Protein AF-A5IZ83-F1 (afdb_monomer_lite)

Radius of gyration: 14.19 Å; chains: 1; bounding box: 31×22×45 Å

Structure (mmCIF, N/CA/C/O backbone):
data_AF-A5IZ83-F1
#
_entry.id   AF-A5IZ83-F1
#
loop_
_atom_site.group_PDB
_atom_site.id
_atom_site.type_symbol
_atom_site.label_atom_id
_atom_site.label_alt_id
_atom_site.label_comp_id
_atom_site.label_asym_id
_atom_site.label_entity_id
_atom_site.label_seq_id
_atom_site.pdbx_PDB_ins_code
_atom_site.Cartn_x
_atom_site.Cartn_y
_atom_site.Cartn_z
_atom_site.occupancy
_atom_site.B_iso_or_equiv
_atom_site.auth_seq_id
_atom_site.auth_comp_id
_atom_site.auth_asym_id
_atom_site.auth_atom_id
_atom_site.pdbx_PDB_model_num
ATOM 1 N N . MET A 1 1 ? 4.228 -10.804 4.586 1.00 47.16 1 MET A N 1
ATOM 2 C CA . MET A 1 1 ? 5.479 -10.097 4.242 1.00 47.16 1 MET A CA 1
ATOM 3 C C . MET A 1 1 ? 5.074 -8.665 3.937 1.00 47.16 1 MET A C 1
ATOM 5 O O . MET A 1 1 ? 4.251 -8.470 3.060 1.00 47.16 1 MET A O 1
ATOM 9 N N . SER A 1 2 ? 5.436 -7.712 4.796 1.00 69.81 2 SER A N 1
ATOM 10 C CA . SER A 1 2 ? 4.737 -6.423 4.906 1.00 69.81 2 SER A CA 1
ATOM 11 C C . SER A 1 2 ? 5.457 -5.291 4.174 1.00 69.81 2 SER A C 1
ATOM 13 O O . SER A 1 2 ? 6.666 -5.358 3.955 1.00 69.81 2 SER A O 1
ATOM 15 N N . PHE A 1 3 ? 4.720 -4.213 3.882 1.00 81.25 3 PHE A N 1
ATOM 16 C CA . PHE A 1 3 ? 5.239 -2.914 3.422 1.00 81.25 3 PHE A CA 1
ATOM 17 C C . PHE A 1 3 ? 6.515 -2.466 4.167 1.00 81.25 3 PHE A C 1
ATOM 19 O O . PHE A 1 3 ? 7.381 -1.822 3.582 1.00 81.25 3 PHE A O 1
ATOM 26 N N . ASN A 1 4 ? 6.691 -2.873 5.430 1.00 85.19 4 ASN A N 1
ATOM 27 C CA . ASN A 1 4 ? 7.875 -2.575 6.240 1.00 85.19 4 ASN A CA 1
ATOM 28 C C . ASN A 1 4 ? 9.197 -3.094 5.651 1.00 85.19 4 ASN A C 1
ATOM 30 O O . ASN A 1 4 ? 10.235 -2.494 5.924 1.00 85.19 4 ASN A O 1
ATOM 34 N N . LYS A 1 5 ? 9.185 -4.153 4.825 1.00 87.44 5 LYS A N 1
ATOM 35 C CA . LYS A 1 5 ? 10.392 -4.684 4.160 1.00 87.44 5 LYS A CA 1
ATOM 36 C C . LYS A 1 5 ? 11.106 -3.621 3.317 1.00 87.44 5 LYS A C 1
ATOM 38 O O . LYS A 1 5 ? 12.328 -3.658 3.201 1.00 87.44 5 LYS A O 1
ATOM 43 N N . TYR A 1 6 ? 10.363 -2.668 2.758 1.00 88.56 6 TYR A N 1
ATOM 44 C CA . TYR A 1 6 ? 10.902 -1.654 1.852 1.00 88.56 6 TYR A CA 1
ATOM 45 C C . TYR A 1 6 ? 11.187 -0.309 2.537 1.00 88.56 6 TYR A C 1
ATOM 47 O O . TYR A 1 6 ? 11.554 0.660 1.878 1.00 88.56 6 TYR A O 1
ATOM 55 N N . GLY A 1 7 ? 11.056 -0.225 3.864 1.00 87.25 7 GLY A N 1
ATOM 56 C CA . GLY A 1 7 ? 11.223 1.037 4.584 1.00 87.25 7 GLY A CA 1
ATOM 57 C C . GLY A 1 7 ? 10.148 2.054 4.192 1.00 87.25 7 GLY A C 1
ATOM 58 O O . GLY A 1 7 ? 8.980 1.699 4.083 1.00 87.25 7 GLY A O 1
ATOM 59 N N . ASN A 1 8 ? 10.530 3.320 4.004 1.00 88.44 8 ASN A N 1
ATOM 60 C CA . ASN A 1 8 ? 9.588 4.418 3.735 1.00 88.44 8 ASN A CA 1
ATOM 61 C C . ASN A 1 8 ? 9.368 4.707 2.242 1.00 88.44 8 ASN A C 1
ATOM 63 O O . ASN A 1 8 ? 8.511 5.519 1.907 1.00 88.44 8 ASN A O 1
ATOM 67 N N . ASP A 1 9 ? 10.142 4.097 1.343 1.00 88.69 9 ASP A N 1
ATOM 68 C CA . ASP A 1 9 ? 10.058 4.345 -0.098 1.00 88.69 9 ASP A CA 1
ATOM 69 C C . ASP A 1 9 ? 10.565 3.135 -0.889 1.00 88.69 9 ASP A C 1
ATOM 71 O O . ASP A 1 9 ? 11.545 2.496 -0.507 1.00 88.69 9 ASP A O 1
ATOM 75 N N . ILE A 1 10 ? 9.945 2.875 -2.038 1.00 91.19 10 ILE A N 1
ATOM 76 C CA . ILE A 1 10 ? 10.336 1.822 -2.977 1.00 91.19 10 ILE A CA 1
ATOM 77 C C . ILE A 1 10 ? 11.124 2.335 -4.183 1.00 91.19 10 ILE A C 1
ATOM 79 O O . ILE A 1 10 ? 11.502 1.525 -5.018 1.00 91.19 10 ILE A O 1
ATOM 83 N N . LYS A 1 11 ? 11.407 3.640 -4.304 1.00 90.50 11 LYS A N 1
ATOM 84 C CA . LYS A 1 11 ? 12.025 4.240 -5.506 1.00 90.50 11 LYS A CA 1
ATOM 85 C C . LYS A 1 11 ? 13.243 3.472 -6.050 1.00 90.50 11 LYS A C 1
ATOM 87 O O . LYS A 1 11 ? 13.303 3.219 -7.247 1.00 90.50 11 LYS A O 1
ATOM 92 N N . LYS A 1 12 ? 14.161 3.042 -5.175 1.00 88.12 12 LYS A N 1
ATOM 93 C CA . LYS A 1 12 ? 15.358 2.251 -5.543 1.00 88.12 12 LYS A CA 1
ATOM 94 C C . LYS A 1 12 ? 15.039 0.870 -6.135 1.00 88.12 12 LYS A C 1
ATOM 96 O O . LYS A 1 12 ? 15.839 0.288 -6.849 1.00 88.12 12 LYS A O 1
ATOM 101 N N . HIS A 1 13 ? 13.869 0.329 -5.813 1.00 88.75 13 HIS A N 1
ATOM 102 C CA . HIS A 1 13 ? 13.378 -0.960 -6.293 1.00 88.75 13 HIS A CA 1
ATOM 103 C C . HIS A 1 13 ? 12.535 -0.828 -7.571 1.00 88.75 13 HIS A C 1
ATOM 105 O O . HIS A 1 13 ? 12.029 -1.822 -8.074 1.00 88.75 13 HIS A O 1
ATOM 111 N N . LEU A 1 14 ? 12.364 0.393 -8.090 1.00 90.06 14 LEU A N 1
ATOM 112 C CA . LEU A 1 14 ? 11.676 0.666 -9.354 1.00 90.06 14 LEU A CA 1
ATOM 113 C C . LEU A 1 14 ? 12.666 0.878 -10.512 1.00 90.06 14 LEU A C 1
ATOM 115 O O . LEU A 1 14 ? 12.287 1.309 -11.602 1.00 90.06 14 LEU A O 1
ATOM 119 N N . GLU A 1 15 ? 13.955 0.623 -10.288 1.00 85.50 15 GLU A N 1
ATOM 120 C CA . GLU A 1 15 ? 15.011 0.868 -11.273 1.00 85.50 15 GLU A CA 1
ATOM 121 C C . GLU A 1 15 ? 15.025 -0.197 -12.377 1.00 85.50 15 GLU A C 1
ATOM 123 O O . GLU A 1 15 ? 15.233 0.156 -13.539 1.00 85.50 15 GLU A O 1
ATOM 128 N N . SER A 1 16 ? 14.702 -1.457 -12.058 1.00 85.81 16 SER A N 1
ATOM 129 C CA . SER A 1 16 ? 14.703 -2.576 -13.010 1.00 85.81 16 SER A CA 1
ATOM 130 C C . SER A 1 16 ? 13.394 -3.367 -12.998 1.00 85.81 16 SER A C 1
ATOM 132 O O . SER A 1 16 ? 12.744 -3.501 -11.965 1.00 85.81 16 SER A O 1
ATOM 134 N N . ALA A 1 17 ? 13.027 -3.953 -14.142 1.00 82.75 17 ALA A N 1
ATOM 135 C CA . ALA A 1 17 ? 11.847 -4.816 -14.243 1.00 82.75 17 ALA A CA 1
ATOM 136 C C . ALA A 1 17 ? 11.920 -6.021 -13.285 1.00 82.75 17 ALA A C 1
ATOM 138 O O . ALA A 1 17 ? 10.913 -6.405 -12.701 1.00 82.75 17 ALA A O 1
ATOM 139 N N . GLU A 1 18 ? 13.118 -6.574 -13.068 1.00 86.94 18 GLU A N 1
ATOM 140 C CA . GLU A 1 18 ? 13.351 -7.664 -12.114 1.00 86.94 18 GLU A CA 1
ATOM 141 C C . GLU A 1 18 ? 13.002 -7.253 -10.677 1.00 86.94 18 GLU A C 1
ATOM 143 O O . GLU A 1 18 ? 12.247 -7.948 -10.000 1.00 86.94 18 GLU A O 1
ATOM 148 N N . THR A 1 19 ? 13.484 -6.093 -10.220 1.00 89.56 19 THR A N 1
ATOM 149 C CA . THR A 1 19 ? 13.195 -5.612 -8.858 1.00 89.56 19 THR A CA 1
ATOM 150 C C . THR A 1 19 ? 11.722 -5.245 -8.677 1.00 89.56 19 THR A C 1
ATOM 152 O O . THR A 1 19 ? 11.155 -5.516 -7.618 1.00 89.56 19 THR A O 1
ATOM 155 N N . ILE A 1 20 ? 11.065 -4.736 -9.723 1.00 88.88 20 ILE A N 1
ATOM 156 C CA . ILE A 1 20 ? 9.620 -4.473 -9.725 1.00 88.88 20 ILE A CA 1
ATOM 157 C C . ILE A 1 20 ? 8.821 -5.784 -9.643 1.00 88.88 20 ILE A C 1
ATOM 159 O O . ILE A 1 20 ? 7.899 -5.892 -8.833 1.00 88.88 20 ILE A O 1
ATOM 163 N N . LEU A 1 21 ? 9.190 -6.804 -10.425 1.00 88.00 21 LEU A N 1
ATOM 164 C CA . LEU A 1 21 ? 8.579 -8.138 -10.366 1.00 88.00 21 LEU A CA 1
ATOM 165 C C . LEU A 1 21 ? 8.722 -8.763 -8.976 1.00 88.00 21 LEU A C 1
ATOM 167 O O . LEU A 1 21 ? 7.766 -9.345 -8.465 1.00 88.00 21 LEU A O 1
ATOM 171 N N . MET A 1 22 ? 9.883 -8.603 -8.336 1.00 89.00 22 MET A N 1
ATOM 172 C CA . MET A 1 22 ? 10.086 -9.055 -6.959 1.00 89.00 22 MET A CA 1
ATOM 173 C C . MET A 1 22 ? 9.118 -8.373 -5.987 1.00 89.00 22 MET A C 1
ATOM 175 O O . MET A 1 22 ? 8.513 -9.066 -5.172 1.00 89.00 22 MET A O 1
ATOM 179 N N . ILE A 1 23 ? 8.923 -7.051 -6.083 1.00 90.62 23 ILE A N 1
ATOM 180 C CA . ILE A 1 23 ? 7.954 -6.340 -5.232 1.00 90.62 23 ILE A CA 1
ATOM 181 C C . ILE A 1 23 ? 6.532 -6.852 -5.472 1.00 90.62 23 ILE A C 1
ATOM 183 O O . ILE A 1 23 ? 5.812 -7.110 -4.509 1.00 90.62 23 ILE A O 1
ATOM 187 N N . ASN A 1 24 ? 6.125 -7.019 -6.733 1.00 87.75 24 ASN A N 1
ATOM 188 C CA . ASN A 1 24 ? 4.795 -7.540 -7.055 1.00 87.75 24 ASN A CA 1
ATOM 189 C C . ASN A 1 24 ? 4.568 -8.923 -6.448 1.00 87.75 24 ASN A C 1
ATOM 191 O O . ASN A 1 24 ? 3.560 -9.135 -5.782 1.00 87.75 24 ASN A O 1
ATOM 195 N N . ASN A 1 25 ? 5.521 -9.839 -6.611 1.00 89.31 25 ASN A N 1
ATOM 196 C CA . ASN A 1 25 ? 5.417 -11.186 -6.053 1.00 89.31 25 ASN A CA 1
ATOM 197 C C . ASN A 1 25 ? 5.399 -11.180 -4.518 1.00 89.31 25 ASN A C 1
ATOM 199 O O . ASN A 1 25 ? 4.635 -11.921 -3.904 1.00 89.31 25 ASN A O 1
ATOM 203 N N . ASP A 1 26 ? 6.216 -10.330 -3.893 1.00 91.06 26 ASP A N 1
ATOM 204 C CA . ASP A 1 26 ? 6.269 -10.189 -2.437 1.00 91.06 26 ASP A CA 1
ATOM 205 C C . ASP A 1 26 ? 4.948 -9.646 -1.857 1.00 91.06 26 ASP A C 1
ATOM 207 O O . ASP A 1 26 ? 4.549 -10.032 -0.752 1.00 91.06 26 ASP A O 1
ATOM 211 N N . LEU A 1 27 ? 4.280 -8.734 -2.573 1.00 89.88 27 LEU A N 1
ATOM 212 C CA . LEU A 1 27 ? 3.077 -8.044 -2.106 1.00 89.88 27 LEU A CA 1
ATOM 213 C C . LEU A 1 27 ? 1.761 -8.663 -2.609 1.00 89.88 27 LEU A C 1
ATOM 215 O O . LEU A 1 27 ? 0.708 -8.325 -2.061 1.00 89.88 27 LEU A O 1
ATOM 219 N N . ASP A 1 28 ? 1.792 -9.576 -3.583 1.00 90.06 28 ASP A N 1
ATOM 220 C CA . ASP A 1 28 ? 0.617 -10.278 -4.126 1.00 90.06 28 ASP A CA 1
ATOM 221 C C . ASP A 1 28 ? -0.209 -11.018 -3.050 1.00 90.06 28 ASP A C 1
ATOM 223 O O . ASP A 1 28 ? -1.434 -10.855 -3.024 1.00 90.06 28 ASP A O 1
ATOM 227 N N . PRO A 1 29 ? 0.391 -11.742 -2.081 1.00 90.62 29 PRO A N 1
ATOM 228 C CA . PRO A 1 29 ? -0.381 -12.340 -0.994 1.00 90.62 29 PRO A CA 1
ATOM 229 C C . PRO A 1 29 ? -1.148 -11.298 -0.170 1.00 90.62 29 PRO A C 1
ATOM 231 O O . PRO A 1 29 ? -2.300 -11.522 0.199 1.00 90.62 29 PRO A O 1
ATOM 234 N N . SER A 1 30 ? -0.537 -10.138 0.092 1.00 88.81 30 SER A N 1
ATOM 235 C CA . SER A 1 30 ? -1.193 -9.040 0.809 1.00 88.81 30 SER A CA 1
ATOM 236 C C . SER A 1 30 ? -2.324 -8.417 -0.007 1.00 88.81 30 SER A C 1
ATOM 238 O O . SER A 1 30 ? -3.383 -8.155 0.559 1.00 88.81 30 SER A O 1
ATOM 240 N N . TYR A 1 31 ? -2.155 -8.257 -1.322 1.00 90.44 31 TYR A N 1
ATOM 241 C CA . TYR A 1 31 ? -3.224 -7.804 -2.216 1.00 90.44 31 TYR A CA 1
ATOM 242 C C . TYR A 1 31 ? -4.430 -8.743 -2.164 1.00 90.44 31 TYR A C 1
ATOM 244 O O . TYR A 1 31 ? -5.560 -8.298 -1.959 1.00 90.44 31 TYR A O 1
ATOM 252 N N . LYS A 1 32 ? -4.188 -10.053 -2.296 1.00 91.31 32 LYS A N 1
ATOM 253 C CA . LYS A 1 32 ? -5.237 -11.081 -2.261 1.00 91.31 32 LYS A CA 1
ATOM 254 C C . LYS A 1 32 ? -6.005 -11.061 -0.947 1.00 91.31 32 LYS A C 1
ATOM 256 O O . LYS A 1 32 ? -7.234 -11.092 -0.973 1.00 91.31 32 LYS A O 1
ATOM 261 N N . ILE A 1 33 ? -5.295 -10.953 0.178 1.00 91.25 33 ILE A N 1
ATOM 262 C CA . ILE A 1 33 ? -5.915 -10.829 1.501 1.00 91.25 33 ILE A CA 1
ATOM 263 C C . ILE A 1 33 ? -6.788 -9.580 1.556 1.00 91.25 33 ILE A C 1
ATOM 265 O O . ILE A 1 33 ? -7.959 -9.690 1.893 1.00 91.25 33 ILE A O 1
ATOM 269 N N . VAL A 1 34 ? -6.269 -8.406 1.184 1.00 90.75 34 VAL A N 1
ATOM 270 C CA . VAL A 1 34 ? -7.054 -7.165 1.268 1.00 90.75 34 VAL A CA 1
ATOM 271 C C . VAL A 1 34 ? -8.280 -7.204 0.362 1.00 90.75 34 VAL A C 1
ATOM 273 O O . VAL A 1 34 ? -9.353 -6.764 0.765 1.00 90.75 34 VAL A O 1
ATOM 276 N N . LYS A 1 35 ? -8.151 -7.771 -0.838 1.00 91.50 35 LYS A N 1
ATOM 277 C CA . LYS A 1 35 ? -9.266 -7.924 -1.774 1.00 91.50 35 LYS A CA 1
ATOM 278 C C . LYS A 1 35 ? -10.359 -8.846 -1.229 1.00 91.50 35 LYS A C 1
ATOM 280 O O . LYS A 1 35 ? -11.535 -8.526 -1.367 1.00 91.50 35 LYS A O 1
ATOM 285 N N . TYR A 1 36 ? -9.985 -9.976 -0.632 1.00 94.31 36 TYR A N 1
ATOM 286 C CA . TYR A 1 36 ? -10.938 -10.959 -0.110 1.00 94.31 36 TYR A CA 1
ATOM 287 C C . TYR A 1 36 ? -11.558 -10.521 1.226 1.00 94.31 36 TYR A C 1
ATOM 289 O O . TYR A 1 36 ? -12.761 -10.644 1.435 1.00 94.31 36 TYR A O 1
ATOM 297 N N . GLU A 1 37 ? -10.750 -9.931 2.103 1.00 94.06 37 GLU A N 1
ATOM 298 C CA . GLU A 1 37 ? -11.127 -9.513 3.455 1.00 94.06 37 GLU A CA 1
ATOM 299 C C . GLU A 1 37 ? -11.569 -8.043 3.523 1.00 94.06 37 GLU A C 1
ATOM 301 O O . GLU A 1 37 ? -11.662 -7.475 4.611 1.00 94.06 37 GLU A O 1
ATOM 306 N N . PHE A 1 38 ? -11.850 -7.398 2.384 1.00 91.62 38 PHE A N 1
ATOM 307 C CA . PHE A 1 38 ? -12.130 -5.958 2.309 1.00 91.62 38 PHE A CA 1
ATOM 308 C C . PHE A 1 38 ? -13.194 -5.503 3.319 1.00 91.62 38 PHE A C 1
ATOM 310 O O . PHE A 1 38 ? -12.980 -4.542 4.059 1.00 91.62 38 PHE A O 1
ATOM 317 N N . ASN A 1 39 ? -14.316 -6.223 3.404 1.00 93.44 39 ASN A N 1
ATOM 318 C CA . ASN A 1 39 ? -15.397 -5.885 4.333 1.00 93.44 39 ASN A CA 1
ATOM 319 C C . ASN A 1 39 ? -14.975 -6.045 5.801 1.00 93.44 39 ASN A C 1
ATOM 321 O O . ASN A 1 39 ? -15.346 -5.224 6.639 1.00 93.44 39 ASN A O 1
ATOM 325 N N . ASN A 1 40 ? -14.162 -7.058 6.107 1.00 94.75 40 ASN A N 1
ATOM 326 C CA . ASN A 1 40 ? -13.652 -7.297 7.455 1.00 94.75 40 ASN A CA 1
ATOM 327 C C . ASN A 1 40 ? -12.633 -6.224 7.858 1.00 94.75 40 ASN A C 1
ATOM 329 O O . ASN A 1 40 ? -12.712 -5.691 8.963 1.00 94.75 40 ASN A O 1
ATOM 333 N N . ILE A 1 41 ? -11.741 -5.829 6.945 1.00 92.25 41 ILE A N 1
ATOM 334 C CA . ILE A 1 41 ? -10.802 -4.715 7.143 1.00 92.25 41 ILE A CA 1
ATOM 335 C C . ILE A 1 41 ? -11.570 -3.409 7.356 1.00 92.25 41 ILE A C 1
ATOM 337 O O . ILE A 1 41 ? -11.281 -2.680 8.304 1.00 92.25 41 ILE A O 1
ATOM 341 N N . LYS A 1 42 ? -12.581 -3.127 6.527 1.00 94.25 42 LYS A N 1
ATOM 342 C CA . LYS A 1 42 ? -13.433 -1.940 6.673 1.00 94.25 42 LYS A CA 1
ATOM 343 C C . LYS A 1 42 ? -14.128 -1.922 8.031 1.00 94.25 42 LYS A C 1
ATOM 345 O O . LYS A 1 42 ? -14.029 -0.927 8.742 1.00 94.25 42 LYS A O 1
ATOM 350 N N . SER A 1 43 ? -14.749 -3.031 8.431 1.00 94.88 43 SER A N 1
ATOM 351 C CA . SER A 1 43 ? -15.393 -3.160 9.742 1.00 94.88 43 SER A CA 1
ATOM 352 C C . SER A 1 43 ? -14.406 -2.958 10.895 1.00 94.88 43 SER A C 1
ATOM 354 O O . SER A 1 43 ? -14.711 -2.239 11.847 1.00 94.88 43 SER A O 1
ATOM 356 N N . LEU A 1 44 ? -13.208 -3.545 10.812 1.00 93.31 44 LEU A N 1
ATOM 357 C CA . LEU A 1 44 ? -12.161 -3.387 11.820 1.00 93.31 44 LEU A CA 1
ATOM 358 C C . LEU A 1 44 ? -11.739 -1.917 11.956 1.00 93.31 44 LEU A C 1
ATOM 360 O O . LEU A 1 44 ? -11.732 -1.370 13.060 1.00 93.31 44 LEU A O 1
ATOM 364 N N . LEU A 1 45 ? -11.436 -1.249 10.843 1.00 94.25 45 LEU A N 1
ATOM 365 C CA . LEU A 1 45 ? 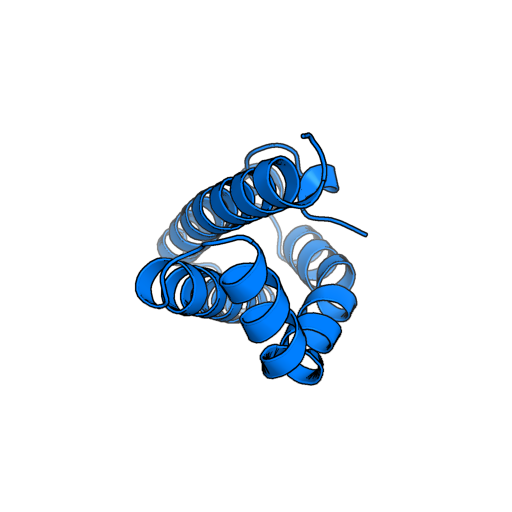-11.013 0.152 10.852 1.00 94.25 45 LEU A CA 1
ATOM 366 C C . LEU A 1 45 ? -12.131 1.083 11.341 1.00 94.25 45 LEU A C 1
ATOM 368 O O . LEU A 1 45 ? -11.878 1.969 12.155 1.00 94.25 45 LEU A O 1
ATOM 372 N N . SER A 1 46 ? -13.382 0.841 10.951 1.00 95.50 46 SER A N 1
ATOM 373 C CA . SER A 1 46 ? -14.520 1.588 11.496 1.00 95.50 46 SER A CA 1
ATOM 374 C C . SER A 1 46 ? -14.670 1.381 13.005 1.00 95.50 46 SER A C 1
ATOM 376 O O . SER A 1 46 ? -14.866 2.348 13.737 1.00 95.50 46 SER A O 1
ATOM 378 N N . SER A 1 47 ? -14.503 0.151 13.503 1.00 95.12 47 SER A N 1
ATOM 379 C CA . SER A 1 47 ? -14.603 -0.148 14.942 1.00 95.12 47 SER A CA 1
ATOM 380 C C . SER A 1 47 ? -13.491 0.492 15.783 1.00 95.12 47 SER A C 1
ATOM 382 O O . SER A 1 47 ? -13.677 0.758 16.968 1.00 95.12 47 SER A O 1
ATOM 384 N N . THR A 1 48 ? -12.348 0.798 15.161 1.00 93.81 48 THR A N 1
ATOM 385 C CA . THR A 1 48 ? -11.242 1.551 15.780 1.00 93.81 48 THR A CA 1
ATOM 386 C C . THR A 1 48 ? -11.409 3.070 15.634 1.00 93.81 48 THR A C 1
ATOM 388 O O . THR A 1 48 ? -10.538 3.840 16.041 1.00 93.81 48 THR A O 1
ATOM 391 N N . GLY A 1 49 ? -12.545 3.525 15.097 1.00 94.25 49 GLY A N 1
ATOM 392 C CA . GLY A 1 49 ? -12.926 4.932 15.009 1.00 94.25 49 GLY A CA 1
ATOM 393 C C . GLY A 1 49 ? -12.305 5.674 13.830 1.00 94.25 49 GLY A C 1
ATOM 394 O O . GLY A 1 49 ? -12.068 6.876 13.944 1.00 94.25 49 GLY A O 1
ATOM 395 N N . PHE A 1 50 ? -11.947 4.989 12.740 1.00 96.62 50 PHE A N 1
ATOM 396 C CA . PHE A 1 50 ? -11.643 5.662 11.475 1.00 96.62 50 PHE A CA 1
ATOM 397 C C . PHE A 1 50 ? -12.926 6.013 10.721 1.00 96.62 50 PHE A C 1
ATOM 399 O O . PHE A 1 50 ? -13.856 5.209 10.634 1.00 96.62 50 PHE A O 1
ATOM 406 N N . GLU A 1 51 ? -12.949 7.216 10.155 1.00 96.31 51 GLU A N 1
ATOM 407 C CA . GLU A 1 51 ? -14.016 7.673 9.271 1.00 96.31 51 GLU A CA 1
ATOM 408 C C . GLU A 1 51 ? -14.017 6.896 7.944 1.00 96.31 51 GLU A C 1
ATOM 410 O O . GLU A 1 51 ? -12.991 6.377 7.493 1.00 96.31 51 GLU A O 1
ATOM 415 N N . SER A 1 52 ? -15.180 6.825 7.290 1.00 94.50 52 SER A N 1
ATOM 416 C CA . SER A 1 52 ? -15.335 6.113 6.014 1.00 94.50 52 SER A CA 1
ATOM 417 C C . SER A 1 52 ? -14.422 6.665 4.918 1.00 94.50 52 SER A C 1
ATOM 419 O O . SER A 1 52 ? -13.833 5.884 4.179 1.00 94.50 52 SER A O 1
ATOM 421 N N . ASN A 1 53 ? -14.239 7.988 4.860 1.00 96.38 53 ASN A N 1
ATOM 422 C CA . ASN A 1 53 ? -13.354 8.666 3.907 1.00 96.38 53 ASN A CA 1
ATOM 423 C C . ASN A 1 53 ? -11.895 8.169 3.996 1.00 96.38 53 ASN A C 1
ATOM 425 O O . ASN A 1 53 ? -11.263 7.934 2.967 1.00 96.38 53 ASN A O 1
ATOM 429 N N . PHE A 1 54 ? -11.369 7.956 5.204 1.00 96.38 54 PHE A N 1
ATOM 430 C CA . PHE A 1 54 ? -10.026 7.447 5.446 1.00 96.38 54 PHE A CA 1
ATOM 431 C C . PHE A 1 54 ? -9.912 6.014 4.942 1.00 96.38 54 PHE A C 1
ATOM 433 O O . PHE A 1 54 ? -8.964 5.683 4.233 1.00 96.38 54 PHE A O 1
ATOM 440 N N . ILE A 1 55 ? -10.891 5.175 5.287 1.00 95.62 55 ILE A N 1
ATOM 4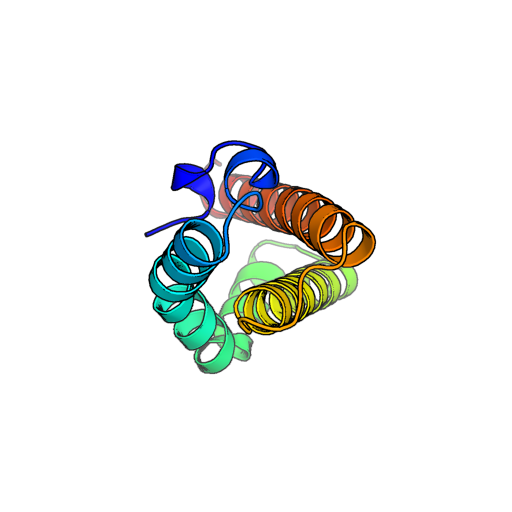41 C CA . ILE A 1 55 ? -10.895 3.754 4.930 1.00 95.62 55 ILE A CA 1
ATOM 442 C C . ILE A 1 55 ? -10.986 3.592 3.414 1.00 95.62 55 ILE A C 1
ATOM 444 O O . ILE A 1 55 ? -10.168 2.893 2.817 1.00 95.62 55 ILE A O 1
ATOM 448 N N . ASP A 1 56 ? -11.942 4.274 2.787 1.00 95.06 56 ASP A N 1
ATOM 449 C CA . ASP A 1 56 ? -12.148 4.209 1.345 1.00 95.06 56 ASP A CA 1
ATOM 450 C C . ASP A 1 56 ? -10.912 4.761 0.605 1.00 95.06 56 ASP A C 1
ATOM 452 O O . ASP A 1 56 ? -10.456 4.164 -0.370 1.00 95.06 56 ASP A O 1
ATOM 456 N N . SER A 1 57 ? -10.282 5.823 1.123 1.00 96.50 57 SER A N 1
ATOM 457 C CA . SER A 1 57 ? -9.039 6.365 0.562 1.00 96.50 57 SER A CA 1
ATOM 458 C C . SER A 1 57 ? -7.821 5.457 0.780 1.00 96.50 57 SER A C 1
ATOM 460 O O . SER A 1 57 ? -6.943 5.413 -0.075 1.00 96.50 57 SER A O 1
ATOM 462 N N . LEU A 1 58 ? -7.707 4.738 1.900 1.00 95.31 58 LEU A N 1
ATOM 463 C CA . LEU A 1 58 ? -6.647 3.740 2.101 1.00 95.31 58 LEU A CA 1
ATOM 464 C C . LEU A 1 58 ? -6.767 2.616 1.074 1.00 95.31 58 LEU A C 1
ATOM 466 O O . LEU A 1 58 ? -5.779 2.249 0.443 1.00 95.31 58 LEU A O 1
ATOM 470 N N . ILE A 1 59 ? -7.973 2.083 0.898 1.00 93.94 59 ILE A N 1
ATOM 471 C CA . ILE A 1 59 ? -8.194 0.960 -0.010 1.00 93.94 59 ILE A CA 1
ATOM 472 C C . ILE A 1 59 ? -8.021 1.390 -1.468 1.00 93.94 59 ILE A C 1
ATOM 474 O O . ILE A 1 59 ? -7.379 0.673 -2.234 1.00 93.94 59 ILE A O 1
ATOM 478 N N . SER A 1 60 ? -8.518 2.573 -1.835 1.00 95.38 60 SER A N 1
ATOM 479 C CA . SER A 1 60 ? -8.314 3.141 -3.169 1.00 95.38 60 SER A CA 1
ATOM 480 C C . SER A 1 60 ? -6.828 3.312 -3.488 1.00 95.38 60 SER A C 1
ATOM 482 O O . SER A 1 60 ? -6.368 2.795 -4.503 1.00 95.38 60 SER A O 1
ATOM 484 N N . ASP A 1 61 ? -6.062 3.970 -2.609 1.00 96.44 61 ASP A N 1
ATOM 485 C CA . ASP A 1 61 ? -4.624 4.184 -2.821 1.00 96.44 61 ASP A CA 1
ATOM 486 C C . ASP A 1 61 ? -3.860 2.854 -2.904 1.00 96.44 61 ASP A C 1
ATOM 488 O O . ASP A 1 61 ? -2.909 2.722 -3.672 1.00 96.44 61 ASP A O 1
ATOM 492 N N . LEU A 1 62 ? -4.266 1.857 -2.111 1.00 94.62 62 LEU A N 1
ATOM 493 C CA . LEU A 1 62 ? -3.646 0.538 -2.111 1.00 94.62 62 LEU A CA 1
ATOM 494 C C . LEU A 1 62 ? -3.894 -0.203 -3.428 1.00 94.62 62 LEU A C 1
ATOM 496 O O . LEU A 1 62 ? -2.957 -0.771 -3.983 1.00 94.62 62 LEU A O 1
ATOM 500 N N . PHE A 1 63 ? -5.123 -0.212 -3.942 1.00 93.56 63 PHE A N 1
ATOM 501 C CA . PHE A 1 63 ? -5.404 -0.848 -5.230 1.00 93.56 63 PHE A CA 1
ATOM 502 C C . PHE A 1 63 ? -4.730 -0.111 -6.384 1.00 93.56 63 PHE A C 1
ATOM 504 O O . PHE A 1 63 ? -4.086 -0.755 -7.207 1.00 93.56 63 PHE A O 1
ATOM 511 N N . GLU A 1 64 ? -4.756 1.222 -6.383 1.00 96.06 64 GLU A N 1
ATOM 512 C CA . GLU A 1 64 ? -4.046 2.017 -7.387 1.00 96.06 64 GLU A CA 1
ATOM 513 C C . GLU A 1 64 ? -2.534 1.746 -7.361 1.00 96.06 64 GLU A C 1
ATOM 515 O O . GLU A 1 64 ? -1.885 1.664 -8.407 1.00 96.06 64 GLU A O 1
ATOM 520 N N . PHE A 1 65 ? -1.962 1.560 -6.171 1.00 95.06 65 PHE A N 1
ATOM 521 C CA . PHE A 1 65 ? -0.566 1.174 -6.006 1.00 95.06 65 PHE A CA 1
ATOM 522 C C . PHE A 1 65 ? -0.258 -0.176 -6.664 1.00 95.06 65 PHE A C 1
ATOM 524 O O . PHE A 1 65 ? 0.699 -0.275 -7.436 1.00 95.06 65 PHE A O 1
ATOM 531 N N . TYR A 1 66 ? -1.070 -1.199 -6.391 1.00 92.31 66 TYR A N 1
ATOM 532 C CA . TYR A 1 66 ? -0.900 -2.531 -6.973 1.00 92.31 66 TYR A CA 1
ATOM 533 C C . TYR A 1 66 ? -1.063 -2.540 -8.492 1.00 92.31 66 TYR A C 1
ATOM 535 O O . TYR A 1 66 ? -0.267 -3.177 -9.188 1.00 92.31 66 TYR A O 1
ATOM 543 N N . ASP A 1 67 ? -2.039 -1.801 -9.014 1.00 91.50 67 ASP A N 1
ATOM 544 C CA . ASP A 1 67 ? -2.250 -1.669 -10.455 1.00 91.50 67 ASP A CA 1
ATOM 545 C C . ASP A 1 67 ? -1.050 -0.975 -11.116 1.00 91.50 67 ASP A C 1
ATOM 547 O O . ASP A 1 67 ? -0.534 -1.445 -12.132 1.00 91.50 67 ASP A O 1
ATOM 551 N N . THR A 1 68 ? -0.533 0.091 -10.494 1.00 93.00 68 THR A N 1
ATOM 552 C CA . THR A 1 68 ? 0.648 0.817 -10.991 1.00 93.00 68 THR A CA 1
ATOM 553 C C . THR A 1 68 ? 1.897 -0.070 -10.974 1.00 93.00 68 THR A C 1
ATOM 555 O O . THR A 1 68 ? 2.654 -0.091 -11.945 1.00 93.00 68 THR A O 1
ATOM 558 N N . LEU A 1 69 ? 2.122 -0.843 -9.907 1.00 90.12 69 LEU A N 1
ATOM 559 C CA . LEU A 1 69 ? 3.240 -1.789 -9.855 1.00 90.12 69 LEU A CA 1
ATOM 560 C C . LEU A 1 69 ? 3.108 -2.908 -10.890 1.00 90.12 69 LEU A C 1
ATOM 562 O O . LEU A 1 69 ? 4.101 -3.291 -11.509 1.00 90.12 69 LEU A O 1
ATOM 566 N N . SER A 1 70 ? 1.906 -3.449 -11.084 1.00 88.62 70 SER A N 1
ATOM 567 C CA . SER A 1 70 ? 1.644 -4.498 -12.078 1.00 88.62 70 SER A CA 1
ATOM 568 C C . SER A 1 70 ? 1.928 -3.997 -13.492 1.00 88.62 70 SER A C 1
ATOM 570 O O . SER A 1 70 ? 2.572 -4.684 -14.285 1.00 88.62 70 SER A O 1
ATOM 572 N N . LEU A 1 71 ? 1.531 -2.757 -13.780 1.00 89.19 71 LEU A N 1
ATOM 573 C CA . LEU A 1 71 ? 1.831 -2.088 -15.038 1.00 89.19 71 LEU A CA 1
ATOM 574 C C . LEU A 1 71 ? 3.347 -1.946 -15.252 1.00 89.19 71 LEU A C 1
ATOM 576 O O . LEU A 1 71 ? 3.861 -2.346 -16.294 1.00 89.19 71 LEU A O 1
ATOM 580 N N . LEU A 1 72 ? 4.075 -1.470 -14.237 1.00 89.19 72 LEU A N 1
ATOM 581 C CA . LEU A 1 72 ? 5.535 -1.303 -14.265 1.00 89.19 72 LEU A CA 1
ATOM 582 C C . LEU A 1 72 ? 6.326 -2.620 -14.366 1.00 89.19 72 LEU A C 1
ATOM 584 O O . LEU A 1 72 ? 7.481 -2.604 -14.787 1.00 89.19 72 LEU A O 1
ATOM 588 N N . ALA A 1 73 ? 5.742 -3.757 -13.979 1.00 84.44 73 ALA A N 1
ATOM 589 C CA . ALA A 1 73 ? 6.364 -5.074 -14.146 1.00 84.44 73 ALA A CA 1
ATOM 590 C C . ALA A 1 73 ? 6.290 -5.604 -15.586 1.00 84.44 73 ALA A C 1
ATOM 592 O O . ALA A 1 73 ? 6.910 -6.621 -15.903 1.00 84.44 73 ALA A O 1
ATOM 593 N N . THR A 1 74 ? 5.539 -4.937 -16.464 1.00 83.00 74 THR A N 1
ATOM 594 C CA . THR A 1 74 ? 5.436 -5.329 -17.868 1.00 83.00 74 THR A CA 1
ATOM 595 C C . THR A 1 74 ? 6.729 -4.937 -18.602 1.00 83.00 74 THR A C 1
ATOM 597 O O . THR A 1 74 ? 7.075 -3.758 -18.607 1.00 83.00 74 THR A O 1
ATOM 600 N N . PRO A 1 75 ? 7.447 -5.870 -19.265 1.00 67.19 75 PRO A N 1
ATOM 601 C CA . PRO A 1 75 ? 8.790 -5.626 -19.816 1.00 67.19 75 PRO A CA 1
ATOM 602 C C . PRO A 1 75 ? 8.920 -4.445 -20.789 1.00 67.19 75 PRO A C 1
ATOM 604 O O . PRO A 1 75 ? 9.991 -3.858 -20.912 1.00 67.19 75 PRO A O 1
ATOM 607 N N . SER A 1 76 ? 7.842 -4.089 -21.487 1.00 66.81 76 SER A N 1
ATOM 608 C CA . SER A 1 76 ? 7.798 -2.967 -22.431 1.00 66.81 76 SER A CA 1
ATOM 609 C C . SER A 1 76 ? 7.375 -1.638 -21.796 1.00 66.81 76 SER A C 1
ATOM 611 O O . SER A 1 76 ? 7.259 -0.640 -22.506 1.00 66.81 76 SER A O 1
ATOM 613 N N . TYR A 1 77 ? 7.104 -1.610 -20.489 1.00 68.75 77 TYR A N 1
ATOM 614 C CA . TYR A 1 77 ? 6.511 -0.473 -19.796 1.00 68.75 77 TYR A CA 1
ATOM 615 C C . TYR A 1 77 ? 7.467 0.099 -18.744 1.00 68.75 77 TYR A C 1
ATOM 617 O O . TYR A 1 77 ? 7.501 -0.315 -17.590 1.00 68.75 77 TYR A O 1
ATOM 625 N N . ALA A 1 78 ? 8.262 1.088 -19.151 1.00 63.06 78 ALA A N 1
ATOM 626 C CA . ALA A 1 78 ? 9.203 1.780 -18.276 1.00 63.06 78 ALA A CA 1
ATOM 627 C C . ALA A 1 78 ? 9.014 3.299 -18.376 1.00 63.06 78 ALA A C 1
ATOM 629 O O . ALA A 1 78 ? 9.842 4.010 -18.939 1.00 63.06 78 ALA A O 1
ATOM 630 N N . ASN A 1 79 ? 7.909 3.804 -17.826 1.00 79.94 79 ASN A N 1
ATOM 631 C CA . ASN A 1 79 ? 7.659 5.239 -17.742 1.00 79.94 79 ASN A CA 1
ATOM 632 C C . ASN A 1 79 ? 8.101 5.787 -16.375 1.00 79.94 79 ASN A C 1
ATOM 634 O O . ASN A 1 79 ? 7.659 5.319 -15.325 1.00 79.94 79 ASN A O 1
ATOM 638 N N . ASN A 1 80 ? 8.959 6.809 -16.379 1.00 84.31 80 ASN A N 1
ATOM 639 C CA . ASN A 1 80 ? 9.417 7.477 -15.157 1.00 84.31 80 ASN A CA 1
ATOM 640 C C . ASN A 1 80 ? 8.268 8.116 -14.361 1.00 84.31 80 ASN A C 1
ATOM 642 O O . ASN A 1 80 ? 8.345 8.164 -13.133 1.00 84.31 80 ASN A O 1
ATOM 646 N N . SER A 1 81 ? 7.203 8.569 -15.033 1.00 88.81 81 SER A N 1
ATOM 647 C CA . SER A 1 81 ? 6.025 9.132 -14.362 1.00 88.81 81 SER A CA 1
ATOM 648 C C . SER A 1 81 ? 5.315 8.084 -13.502 1.00 88.81 81 SER A C 1
ATOM 650 O O . SER A 1 81 ? 5.034 8.344 -12.334 1.00 88.81 81 SER A O 1
ATOM 652 N N . ASP A 1 82 ? 5.128 6.870 -14.021 1.00 90.56 82 ASP A N 1
ATOM 653 C CA . ASP A 1 82 ? 4.487 5.788 -13.271 1.00 90.56 82 ASP A CA 1
ATOM 654 C C . ASP A 1 82 ? 5.374 5.274 -12.133 1.00 90.56 82 ASP A C 1
ATOM 656 O O . ASP A 1 82 ? 4.874 4.956 -11.055 1.00 90.56 82 ASP A O 1
ATOM 660 N N . LYS A 1 83 ? 6.704 5.282 -12.304 1.00 91.81 83 LYS A N 1
ATOM 661 C CA . LYS A 1 83 ? 7.640 4.990 -11.202 1.00 91.81 83 LYS A CA 1
ATOM 662 C C . LYS A 1 83 ? 7.516 6.006 -10.066 1.00 91.81 83 LYS A C 1
ATOM 664 O O . LYS A 1 83 ? 7.504 5.632 -8.893 1.00 91.81 83 LYS A O 1
ATOM 669 N N . GLN A 1 84 ? 7.414 7.294 -10.396 1.00 93.25 84 GLN A N 1
ATOM 670 C CA . GLN A 1 84 ? 7.189 8.335 -9.395 1.00 93.25 84 GLN A CA 1
ATOM 671 C C . GLN A 1 84 ? 5.836 8.141 -8.703 1.00 93.25 84 GLN A C 1
ATOM 673 O O . GLN A 1 84 ? 5.777 8.139 -7.473 1.00 93.25 84 GLN A O 1
ATOM 678 N N . LYS A 1 85 ? 4.781 7.886 -9.479 1.00 94.62 85 LYS A N 1
ATOM 679 C CA . LYS A 1 85 ? 3.441 7.600 -8.966 1.00 94.62 85 LYS A CA 1
ATOM 680 C C . LYS A 1 85 ? 3.440 6.409 -8.003 1.00 94.62 85 LYS A C 1
ATOM 682 O O . LYS A 1 85 ? 2.906 6.520 -6.903 1.00 94.62 85 LYS A O 1
ATOM 687 N N . ALA A 1 86 ? 4.092 5.302 -8.358 1.00 94.25 86 ALA A N 1
ATOM 688 C CA . ALA A 1 86 ? 4.210 4.125 -7.497 1.00 94.25 86 ALA A CA 1
ATOM 689 C C . ALA A 1 86 ? 4.936 4.436 -6.175 1.00 94.25 86 ALA A C 1
ATOM 691 O O . ALA A 1 86 ? 4.501 3.986 -5.117 1.00 94.25 86 ALA A O 1
ATOM 692 N N . SER A 1 87 ? 6.009 5.236 -6.209 1.00 94.88 87 SER A N 1
ATOM 693 C CA . SER A 1 87 ? 6.722 5.690 -5.001 1.00 94.88 87 SER A CA 1
ATOM 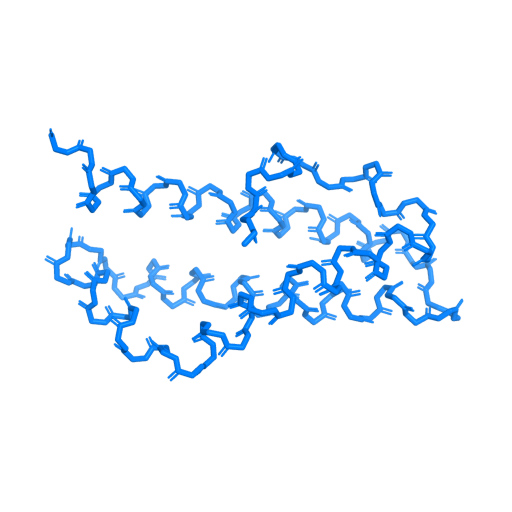694 C C . SER A 1 87 ? 5.840 6.564 -4.099 1.00 94.88 87 SER A C 1
ATOM 696 O O . SER A 1 87 ? 5.827 6.389 -2.878 1.00 94.88 87 SER A O 1
ATOM 698 N N . GLU A 1 88 ? 5.073 7.487 -4.678 1.00 96.56 88 GLU A N 1
ATOM 699 C CA . GLU A 1 88 ? 4.155 8.356 -3.935 1.00 96.56 88 GLU A CA 1
ATOM 700 C C . GLU A 1 88 ? 2.992 7.572 -3.320 1.00 96.56 88 GLU A C 1
ATOM 702 O O . GLU A 1 88 ? 2.682 7.753 -2.139 1.00 96.56 88 GLU A O 1
ATOM 707 N N . LEU A 1 89 ? 2.388 6.661 -4.085 1.00 96.69 89 LEU A N 1
ATOM 708 C CA . LEU A 1 89 ? 1.337 5.769 -3.600 1.00 96.69 89 LEU A CA 1
ATOM 709 C C . LEU A 1 89 ? 1.855 4.863 -2.482 1.00 96.69 89 LEU A C 1
ATOM 711 O O . LEU A 1 89 ? 1.213 4.772 -1.439 1.00 96.69 89 LEU A O 1
ATOM 715 N N . PHE A 1 90 ? 3.049 4.280 -2.631 1.00 95.38 90 PHE A N 1
ATOM 716 C CA . PHE A 1 90 ? 3.668 3.473 -1.578 1.00 95.38 90 PHE A CA 1
ATOM 717 C C . PHE A 1 90 ? 3.780 4.247 -0.260 1.00 95.38 90 PHE A C 1
ATOM 719 O O . PHE A 1 90 ? 3.383 3.7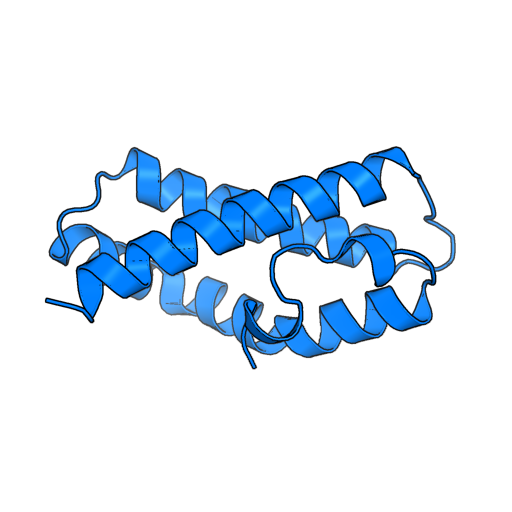41 0.790 1.00 95.38 90 PHE A O 1
ATOM 726 N N . LYS A 1 91 ? 4.275 5.491 -0.305 1.00 95.69 91 LYS A N 1
ATOM 727 C CA . LYS A 1 91 ? 4.397 6.358 0.881 1.00 95.69 91 LYS A CA 1
ATOM 728 C C . LYS A 1 91 ? 3.047 6.622 1.533 1.00 95.69 91 LYS A C 1
ATOM 730 O O . LYS A 1 91 ? 2.924 6.484 2.750 1.00 95.69 91 LYS A O 1
ATOM 735 N N . LYS A 1 92 ? 2.037 6.985 0.735 1.00 96.00 92 LYS A N 1
ATOM 736 C CA . LYS A 1 92 ? 0.675 7.260 1.220 1.00 96.00 92 LYS A CA 1
ATOM 737 C C . LYS A 1 92 ? 0.064 6.033 1.886 1.00 96.00 92 LYS A C 1
ATOM 739 O O . LYS A 1 92 ? -0.380 6.111 3.031 1.00 96.00 92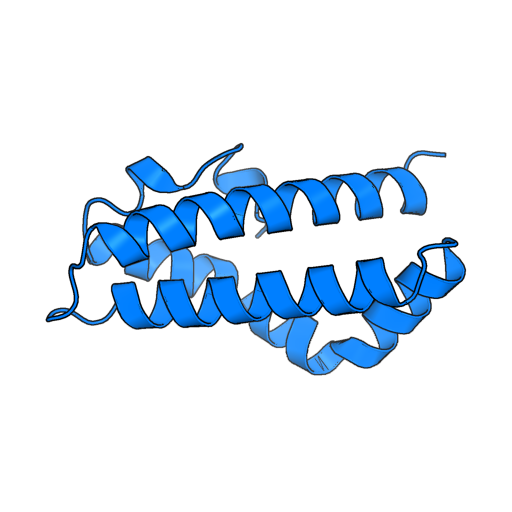 LYS A O 1
ATOM 744 N N . VAL A 1 93 ? 0.100 4.898 1.195 1.00 95.25 93 VAL A N 1
ATOM 745 C CA . VAL A 1 93 ? -0.425 3.620 1.682 1.00 95.25 93 VAL A CA 1
ATOM 746 C C . VAL A 1 93 ? 0.283 3.208 2.963 1.00 95.25 93 VAL A C 1
ATOM 748 O O . VAL A 1 93 ? -0.376 2.916 3.958 1.00 95.25 93 VAL A O 1
ATOM 751 N N . LYS A 1 94 ? 1.619 3.246 2.982 1.00 94.25 94 LYS A N 1
ATOM 752 C CA . LYS A 1 94 ? 2.390 2.892 4.173 1.00 94.25 94 LYS A CA 1
ATOM 753 C C . LYS A 1 94 ? 2.038 3.792 5.356 1.00 94.25 94 LYS A C 1
ATOM 755 O O . LYS A 1 94 ? 1.795 3.276 6.440 1.00 94.25 94 LYS A O 1
ATOM 760 N N . SER A 1 95 ? 1.973 5.108 5.151 1.00 95.06 95 SER A N 1
ATOM 761 C CA . SER A 1 95 ? 1.615 6.058 6.210 1.00 95.06 95 SER A CA 1
ATOM 762 C C . SER A 1 95 ? 0.249 5.737 6.817 1.00 95.06 95 SER A C 1
ATOM 764 O O . SER A 1 95 ? 0.114 5.700 8.038 1.00 95.06 95 SER A O 1
ATOM 766 N N . LYS A 1 96 ? -0.752 5.452 5.978 1.00 95.00 96 LYS A N 1
ATOM 767 C CA . LYS A 1 96 ? -2.105 5.095 6.425 1.00 95.00 96 LYS A CA 1
ATOM 768 C C . LYS A 1 96 ? -2.149 3.739 7.134 1.00 95.00 96 LYS A C 1
ATOM 770 O O . LYS A 1 96 ? -2.846 3.604 8.134 1.00 95.00 96 LYS A O 1
ATOM 775 N N . ILE A 1 97 ? -1.393 2.745 6.660 1.00 92.88 97 ILE A N 1
ATOM 776 C CA . ILE A 1 97 ? -1.262 1.444 7.336 1.00 92.88 97 ILE A CA 1
ATOM 777 C C . ILE A 1 97 ? -0.604 1.617 8.709 1.00 92.88 97 ILE A C 1
ATOM 779 O O . ILE A 1 97 ? -1.086 1.049 9.685 1.00 92.88 97 ILE A O 1
ATOM 783 N N . ASP A 1 98 ? 0.465 2.410 8.806 1.00 93.00 98 ASP A N 1
ATOM 784 C CA . ASP A 1 98 ? 1.154 2.678 10.072 1.00 93.00 98 ASP A CA 1
ATOM 785 C C . ASP A 1 98 ? 0.230 3.408 11.063 1.00 93.00 98 ASP A C 1
ATOM 787 O O . ASP A 1 98 ? 0.226 3.091 12.252 1.00 93.00 98 ASP A O 1
ATOM 791 N N . GLU A 1 99 ? -0.569 4.368 10.588 1.00 93.94 99 GLU A N 1
ATOM 792 C CA . GLU A 1 99 ? -1.588 5.059 11.387 1.00 93.94 99 GLU A CA 1
ATOM 793 C C . GLU A 1 99 ? -2.669 4.091 11.885 1.00 93.94 99 GLU A C 1
ATOM 795 O O . GLU A 1 99 ? -2.952 4.041 13.086 1.00 93.94 99 GLU A O 1
ATOM 800 N N . ALA A 1 100 ? -3.216 3.269 10.985 1.00 92.31 100 ALA A N 1
ATOM 801 C CA . ALA A 1 100 ? -4.203 2.248 11.311 1.00 92.31 100 ALA A CA 1
ATOM 802 C C . ALA A 1 100 ? -3.673 1.249 12.344 1.00 92.31 100 ALA A C 1
ATOM 804 O O . ALA A 1 100 ? -4.347 0.961 13.333 1.00 92.31 100 ALA A O 1
ATOM 805 N N . TYR A 1 101 ? -2.443 0.769 12.156 1.00 90.75 101 TYR A N 1
ATOM 806 C CA . TYR A 1 101 ? -1.795 -0.161 13.072 1.00 90.75 101 TYR A CA 1
ATOM 807 C C . TYR A 1 101 ? -1.588 0.458 14.458 1.00 90.75 101 TYR A C 1
ATOM 809 O O . TYR A 1 101 ? -1.949 -0.153 15.463 1.00 90.75 101 TYR A O 1
ATOM 817 N N . LYS A 1 102 ? -1.059 1.689 14.528 1.00 91.75 102 LYS A N 1
ATOM 818 C CA . LYS A 1 102 ? -0.860 2.398 15.803 1.00 91.75 102 LYS A CA 1
ATOM 819 C C . LYS A 1 102 ? -2.174 2.559 16.560 1.00 91.75 102 LYS A C 1
ATOM 821 O O . LYS A 1 102 ? -2.223 2.242 17.743 1.00 91.75 102 LYS A O 1
ATOM 826 N N . LYS A 1 103 ? -3.237 2.998 15.884 1.00 90.75 103 LYS A N 1
ATOM 827 C CA . LYS A 1 103 ? -4.546 3.213 16.517 1.00 90.75 103 LYS A CA 1
ATOM 828 C C . LYS A 1 103 ? -5.206 1.906 16.965 1.00 90.75 103 LYS A C 1
ATOM 830 O O . LYS A 1 103 ? -5.843 1.874 18.014 1.00 90.75 103 LYS A O 1
ATOM 835 N N . ALA A 1 104 ? -5.061 0.839 16.182 1.00 85.88 104 ALA A N 1
ATOM 836 C CA . ALA A 1 104 ? -5.676 -0.450 16.476 1.00 85.88 104 ALA A CA 1
ATOM 837 C C . ALA A 1 104 ? -4.948 -1.236 17.581 1.00 85.88 104 ALA A C 1
ATOM 839 O O . ALA A 1 104 ? -5.613 -1.914 18.365 1.00 85.88 104 ALA A O 1
ATOM 840 N N . PHE A 1 105 ? -3.613 -1.152 17.659 1.00 82.31 105 PHE A N 1
ATOM 841 C CA . PHE A 1 105 ? -2.807 -2.086 18.460 1.00 82.31 105 PHE A CA 1
ATOM 842 C C . PHE A 1 105 ? -1.860 -1.445 19.485 1.00 82.31 105 PHE A C 1
ATOM 844 O O . PHE A 1 105 ? -1.467 -2.133 20.422 1.00 82.31 105 PHE A O 1
ATOM 851 N N . ASN A 1 106 ? -1.520 -0.157 19.370 1.00 71.50 106 ASN A N 1
ATOM 852 C CA . ASN A 1 106 ? -0.590 0.514 20.291 1.00 71.50 106 ASN A CA 1
ATOM 85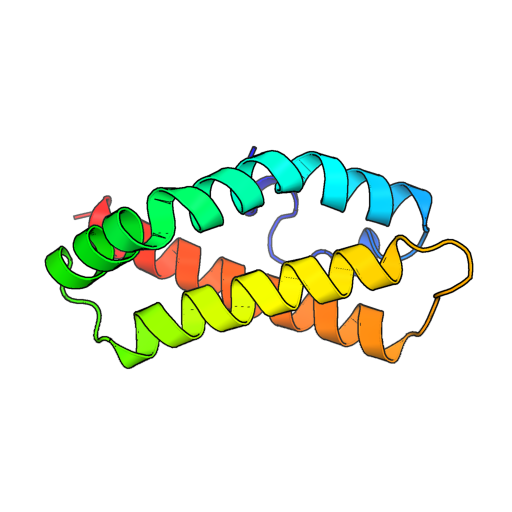3 C C . ASN A 1 106 ? -1.325 1.496 21.224 1.00 71.50 106 ASN A C 1
ATOM 855 O O . ASN A 1 106 ? -1.004 2.685 21.233 1.00 71.50 106 ASN A O 1
ATOM 859 N N . LYS A 1 107 ? -2.325 0.996 21.965 1.00 57.44 107 LYS A N 1
ATOM 860 C CA . LYS A 1 107 ? -3.016 1.771 23.012 1.00 57.44 107 LYS A CA 1
ATOM 861 C C . LYS A 1 107 ? -2.097 2.106 24.181 1.00 57.44 107 LYS A C 1
ATOM 863 O O . LYS A 1 107 ? -1.374 1.190 24.629 1.00 57.44 107 LYS A O 1
#

Organism: Mycoplasmopsis agalactiae (strain NCTC 10123 / CIP 59.7 / PG2) (NCBI:txid347257)

Secondary structure (DSSP, 8-state):
--GGGGTT--GGGGSSHHHHHHHHHHHHHHHHHHHHSHHHHHHHHHHTT--HHHHHHHHHHHHHHHHHHHHHTSTT---HHHHHHHHHHHHHHHHHHHHHHHHHH--

pLDDT: mean 89.42, std 8.39, range [47.16, 96.69]

Sequence (107 aa):
MSFNKYGNDIKKHLESAETILMINNDLDPSYKIVKYEFNNIKSLLSSTGFESNFIDSLISDLFEFYDTLSLLATPSYANNSDKQKASELFKKVKSKIDEAYKKAFNK

Foldseek 3Di:
DDLPVCPQFCLVLLPDLVSLVVVLVVCVVVVVCCVVCVVVQQVLLVVLPDDPVLSVVLSVLVVVLSVLSVQSNPRVRRDPVSSVSNGVSSNVNVVSVVVSCCSRPVD